Protein AF-A0A2V7Y3D7-F1 (afdb_monomer)

Radius of gyration: 17.26 Å; Cα contacts (8 Å, |Δi|>4): 142; chains: 1; bounding box: 50×37×39 Å

Secondary structure (DSSP, 8-state):
-------HHHHHHHHHHTT-SSHHHHHHHHHHHHHHHHH-TT----HHHHHHHHHHHHHHS---HHHHHHHHHHHTTTS-HHHHHHHHHHHHSS-HHHHHHHHHHHHHHS-HHHHHHHTGGGT---PPP----HHHHHHHHHHHHHTTHHHHTHHHHTT-PPP-

Structure (mmCIF, N/CA/C/O backbone):
data_AF-A0A2V7Y3D7-F1
#
_entry.id   AF-A0A2V7Y3D7-F1
#
loop_
_atom_site.group_PDB
_atom_site.id
_atom_site.type_symbol
_atom_site.label_atom_id
_atom_site.label_alt_id
_atom_site.label_comp_id
_atom_site.label_asym_id
_atom_site.label_entity_id
_atom_site.label_seq_id
_atom_site.pdbx_PDB_ins_code
_atom_site.Cartn_x
_atom_site.Cartn_y
_atom_site.Cartn_z
_atom_site.occupancy
_atom_site.B_iso_or_equiv
_atom_site.auth_seq_id
_atom_site.auth_comp_id
_atom_site.auth_asym_id
_atom_site.auth_atom_id
_atom_site.pdbx_PDB_model_num
ATOM 1 N N . MET A 1 1 ? -29.150 0.796 16.786 1.00 37.12 1 MET A N 1
ATOM 2 C CA . MET A 1 1 ? -28.338 1.401 15.706 1.00 37.12 1 MET A CA 1
ATOM 3 C C . MET A 1 1 ? -26.925 1.671 16.220 1.00 37.12 1 MET A C 1
ATOM 5 O O . MET A 1 1 ? -26.717 2.669 16.891 1.00 37.12 1 MET A O 1
ATOM 9 N N . LEU A 1 2 ? -25.959 0.788 15.943 1.00 41.03 2 LEU A N 1
ATOM 10 C CA . LEU A 1 2 ? -24.522 1.051 16.145 1.00 41.03 2 LEU A CA 1
ATOM 11 C C . LEU A 1 2 ? -23.988 1.752 14.887 1.00 41.03 2 LEU A C 1
ATOM 13 O O . LEU A 1 2 ? -23.338 1.147 14.038 1.00 41.03 2 LEU A O 1
ATOM 17 N N . ALA A 1 3 ? -24.386 3.007 14.697 1.00 43.84 3 ALA A N 1
ATOM 18 C CA . ALA A 1 3 ? -24.018 3.778 13.521 1.00 43.84 3 ALA A CA 1
ATOM 19 C C . ALA A 1 3 ? -22.564 4.270 13.639 1.00 43.84 3 ALA A C 1
ATOM 21 O O . ALA A 1 3 ? -22.251 5.131 14.450 1.00 43.84 3 ALA A O 1
ATOM 22 N N . ALA A 1 4 ? -21.692 3.717 12.795 1.00 58.00 4 ALA A N 1
ATOM 23 C CA . ALA A 1 4 ? -20.589 4.429 12.146 1.00 58.00 4 ALA A CA 1
ATOM 24 C C . ALA A 1 4 ? -19.578 5.206 13.019 1.00 58.00 4 ALA A C 1
ATOM 26 O O . ALA A 1 4 ? -19.001 6.183 12.542 1.00 58.00 4 ALA A O 1
ATOM 27 N N . ALA A 1 5 ? -19.283 4.773 14.247 1.00 62.69 5 ALA A N 1
ATOM 28 C CA . ALA A 1 5 ? -18.087 5.267 14.925 1.00 62.69 5 ALA A CA 1
ATOM 29 C C . ALA A 1 5 ? -16.839 4.735 14.184 1.00 62.69 5 ALA A C 1
ATOM 31 O O . ALA A 1 5 ? -16.736 3.512 14.007 1.00 62.69 5 ALA A O 1
ATOM 32 N N . PRO A 1 6 ? -15.898 5.600 13.743 1.00 74.88 6 PRO A N 1
ATOM 33 C CA . PRO A 1 6 ? -14.635 5.186 13.139 1.00 74.88 6 PRO A CA 1
ATOM 34 C C . PRO A 1 6 ? -13.748 4.533 14.202 1.00 74.88 6 PRO A C 1
ATOM 36 O O . PRO A 1 6 ? -12.865 5.154 14.787 1.00 74.88 6 PRO A O 1
ATOM 39 N N . SER A 1 7 ? -14.057 3.274 14.490 1.00 88.06 7 SER A N 1
ATOM 40 C CA . SER A 1 7 ? -13.541 2.500 15.612 1.00 88.06 7 SER A CA 1
ATOM 41 C C . SER A 1 7 ? -12.657 1.359 15.128 1.00 88.06 7 SER A C 1
ATOM 43 O O . SER A 1 7 ? -12.823 0.861 14.012 1.00 88.06 7 SER A O 1
ATOM 45 N N . GLN A 1 8 ? -11.764 0.904 16.007 1.00 90.62 8 GLN A N 1
ATOM 46 C CA . GLN A 1 8 ? -10.889 -0.234 15.734 1.00 90.62 8 GLN A CA 1
ATOM 47 C C . GLN A 1 8 ? -11.693 -1.486 15.359 1.00 90.62 8 GLN A C 1
ATOM 49 O O . GLN A 1 8 ? -11.415 -2.109 14.346 1.00 90.62 8 GLN A O 1
ATOM 54 N N . ARG A 1 9 ? -12.796 -1.766 16.066 1.00 91.56 9 ARG A N 1
ATOM 55 C CA . ARG A 1 9 ? -13.672 -2.912 15.770 1.00 91.56 9 ARG A CA 1
ATOM 56 C C . ARG A 1 9 ? -14.230 -2.898 14.342 1.00 91.56 9 ARG A C 1
ATOM 58 O O . ARG A 1 9 ? -14.352 -3.950 13.718 1.00 91.56 9 ARG A O 1
ATOM 65 N N . ALA A 1 10 ? -14.596 -1.722 13.827 1.00 92.50 10 ALA A N 1
ATOM 66 C CA . ALA A 1 10 ? -15.051 -1.593 12.444 1.00 92.50 10 ALA A CA 1
ATOM 67 C C . ALA A 1 10 ? -13.899 -1.833 11.455 1.00 92.50 10 ALA A C 1
ATOM 69 O O . ALA A 1 10 ? -14.103 -2.490 1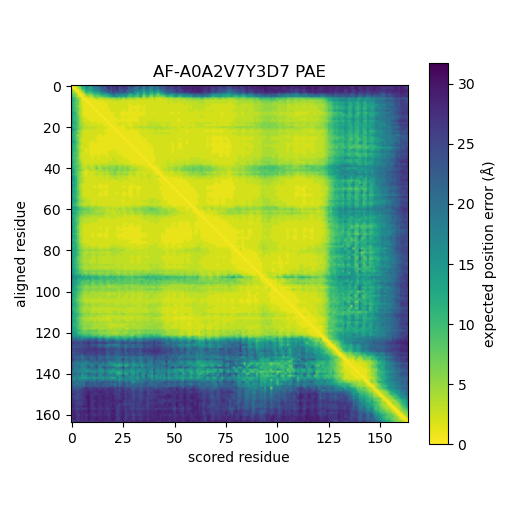0.435 1.00 92.50 10 ALA A O 1
ATOM 70 N N . ALA A 1 11 ? -12.694 -1.349 11.770 1.00 93.50 11 ALA A N 1
ATOM 71 C CA . ALA A 1 11 ? -11.499 -1.608 10.972 1.00 93.50 11 ALA A CA 1
ATOM 72 C C . ALA A 1 11 ? -11.152 -3.107 10.937 1.00 93.50 11 ALA A C 1
ATOM 74 O O . ALA A 1 11 ? -10.956 -3.656 9.855 1.00 93.50 11 ALA A O 1
ATOM 75 N N . ASP A 1 12 ? -11.174 -3.788 12.084 1.00 94.00 12 ASP A N 1
ATOM 76 C CA . ASP A 1 12 ? -10.866 -5.218 12.197 1.00 94.00 12 ASP A CA 1
ATOM 77 C C . ASP A 1 12 ? -11.840 -6.070 11.367 1.00 94.00 12 ASP A C 1
ATOM 79 O O . ASP A 1 12 ? -11.430 -6.961 10.620 1.00 94.00 12 ASP A O 1
ATOM 83 N N . GLY A 1 13 ? -13.140 -5.755 11.428 1.00 94.56 13 GLY A N 1
ATOM 84 C CA . GLY A 1 13 ? -14.157 -6.433 10.621 1.00 94.56 13 GLY A CA 1
ATOM 85 C C . GLY A 1 13 ? -13.960 -6.229 9.116 1.00 94.56 13 GLY A C 1
ATOM 86 O O . GLY A 1 13 ? -14.112 -7.167 8.334 1.00 94.56 13 GLY A O 1
ATOM 87 N N . LEU A 1 14 ? -13.570 -5.024 8.694 1.00 95.50 14 LEU A N 1
ATOM 88 C CA . LEU A 1 14 ? -13.260 -4.756 7.290 1.00 95.50 14 LEU A CA 1
ATOM 89 C C . LEU A 1 14 ? -11.963 -5.446 6.845 1.00 95.50 14 LEU A C 1
ATOM 91 O O . LEU A 1 14 ? -11.911 -5.943 5.723 1.00 95.50 14 LEU A O 1
ATOM 95 N N . MET A 1 15 ? -10.950 -5.537 7.712 1.00 95.75 15 MET A N 1
ATOM 96 C CA . MET A 1 15 ? -9.723 -6.298 7.445 1.00 95.75 15 MET A CA 1
ATOM 97 C C . MET A 1 15 ? -10.012 -7.790 7.253 1.00 95.75 15 MET A C 1
ATOM 99 O O . MET A 1 15 ? -9.396 -8.428 6.400 1.00 95.75 15 MET A O 1
ATOM 103 N N . LEU A 1 16 ? -10.981 -8.348 7.986 1.00 94.44 16 LEU A N 1
ATOM 104 C CA . LEU A 1 16 ? -11.456 -9.711 7.749 1.00 94.44 16 LEU A CA 1
ATOM 105 C C . LEU A 1 16 ? -12.172 -9.831 6.393 1.00 94.44 16 LEU A C 1
ATOM 107 O O . LEU A 1 16 ? -11.908 -10.767 5.640 1.00 94.44 16 LEU A O 1
ATOM 111 N N . ALA A 1 17 ? -13.025 -8.862 6.046 1.00 95.44 17 ALA A N 1
ATOM 112 C CA . ALA A 1 17 ? -13.757 -8.840 4.776 1.00 95.44 17 ALA A CA 1
ATOM 113 C C . ALA A 1 17 ? -12.845 -8.717 3.538 1.00 95.44 17 ALA A C 1
ATOM 115 O O . ALA A 1 17 ? -13.235 -9.135 2.449 1.00 95.44 17 ALA A O 1
ATOM 116 N N . LEU A 1 18 ? -11.611 -8.222 3.692 1.00 96.25 18 LEU A N 1
ATOM 117 C CA . LEU A 1 18 ? -10.589 -8.258 2.636 1.00 96.25 18 LEU A CA 1
A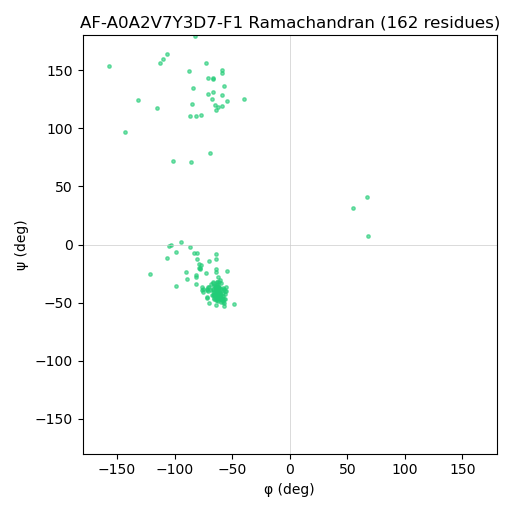TOM 118 C C . LEU A 1 18 ? -10.164 -9.680 2.236 1.00 96.25 18 LEU A C 1
ATOM 120 O O . LEU A 1 18 ? -9.437 -9.833 1.263 1.00 96.25 18 LEU A O 1
ATOM 124 N N . ARG A 1 19 ? -10.596 -10.723 2.953 1.00 93.50 19 ARG A N 1
ATOM 125 C CA . ARG A 1 19 ? -10.300 -12.126 2.626 1.00 93.50 19 ARG A CA 1
ATOM 126 C C . ARG A 1 19 ? -11.476 -12.867 1.984 1.00 93.50 19 ARG A C 1
ATOM 128 O O . ARG A 1 19 ? -11.315 -14.041 1.662 1.00 93.50 19 ARG A O 1
ATOM 135 N N . ASP A 1 20 ? -12.619 -12.200 1.796 1.00 96.00 20 ASP A N 1
ATOM 136 C CA . ASP A 1 20 ? -13.835 -12.785 1.211 1.00 96.00 20 ASP A CA 1
ATOM 137 C C . ASP A 1 20 ? -13.579 -13.320 -0.206 1.00 96.00 20 ASP A C 1
ATOM 139 O O . ASP A 1 20 ? -12.786 -12.759 -0.964 1.00 96.00 20 ASP A O 1
ATOM 143 N N . GLU A 1 21 ? -14.269 -14.387 -0.596 1.00 93.62 21 GLU A N 1
ATOM 144 C CA . GLU A 1 21 ? -14.135 -14.999 -1.923 1.00 93.62 21 GLU A CA 1
ATOM 145 C C . GLU A 1 21 ? -14.554 -14.042 -3.050 1.00 93.62 21 GLU A C 1
ATOM 147 O O . GLU A 1 21 ? -13.961 -14.035 -4.135 1.00 93.62 21 GLU A O 1
ATOM 152 N N . ARG A 1 22 ? -15.529 -13.164 -2.786 1.00 95.19 22 ARG A N 1
ATOM 153 C CA . ARG A 1 22 ? -16.076 -12.229 -3.770 1.00 95.19 22 ARG A CA 1
ATOM 154 C C . ARG A 1 22 ? -15.244 -10.959 -3.850 1.00 95.19 22 ARG A C 1
ATOM 156 O O . ARG A 1 22 ? -15.164 -10.176 -2.902 1.00 95.19 22 ARG A O 1
ATOM 163 N N . PHE A 1 23 ? -14.724 -10.682 -5.043 1.00 95.44 23 PHE A N 1
ATOM 164 C CA . PHE A 1 23 ? -13.914 -9.490 -5.301 1.00 95.44 23 PHE A CA 1
ATOM 165 C C . PHE A 1 23 ? -14.640 -8.176 -4.967 1.00 95.44 23 PHE A C 1
ATOM 167 O O . PHE A 1 23 ? -14.034 -7.267 -4.408 1.00 95.44 23 PHE A O 1
ATOM 174 N N . ASP A 1 24 ? -15.944 -8.067 -5.241 1.00 95.81 24 ASP A N 1
ATOM 175 C CA . ASP A 1 24 ? -16.700 -6.839 -4.954 1.00 95.81 24 ASP A CA 1
ATOM 176 C C . ASP A 1 24 ? -16.753 -6.507 -3.460 1.00 95.81 24 ASP A C 1
ATOM 178 O O . ASP A 1 24 ? -16.738 -5.328 -3.090 1.00 95.81 24 ASP A O 1
ATOM 182 N N . LEU A 1 25 ? -16.792 -7.526 -2.595 1.00 96.31 25 LEU A N 1
ATOM 183 C CA . LEU A 1 25 ? -16.756 -7.313 -1.153 1.00 96.31 25 LEU A CA 1
ATOM 184 C C . LEU A 1 25 ? -15.380 -6.865 -0.690 1.00 96.31 25 LEU A C 1
ATOM 186 O O . LEU A 1 25 ? -15.296 -5.875 0.035 1.00 96.31 25 LEU A O 1
ATOM 190 N N . ARG A 1 26 ? -14.314 -7.509 -1.175 1.00 97.31 26 ARG A N 1
ATOM 191 C CA . ARG A 1 26 ? -12.938 -7.085 -0.884 1.00 97.31 26 ARG A CA 1
ATOM 192 C C . ARG A 1 26 ? -12.690 -5.650 -1.339 1.00 97.31 26 ARG A C 1
ATOM 194 O O . ARG A 1 26 ? -12.199 -4.820 -0.575 1.00 97.31 26 ARG A O 1
ATOM 201 N N . TYR A 1 27 ? -13.129 -5.314 -2.552 1.00 96.12 27 TYR A N 1
ATOM 202 C CA . TYR A 1 27 ? -13.022 -3.969 -3.107 1.00 96.12 27 TYR A CA 1
ATOM 203 C C . TYR A 1 27 ? -13.750 -2.929 -2.246 1.00 96.12 27 TYR A C 1
ATOM 205 O O . TYR A 1 27 ? -13.171 -1.902 -1.879 1.00 96.12 27 TYR A O 1
ATOM 213 N N . ARG A 1 28 ? -15.011 -3.193 -1.877 1.00 97.06 28 ARG A N 1
ATOM 214 C CA . ARG A 1 28 ? -15.795 -2.297 -1.011 1.00 97.06 28 ARG A CA 1
ATOM 215 C C . ARG A 1 28 ? -15.193 -2.183 0.390 1.00 97.06 28 ARG A C 1
ATOM 217 O O . ARG A 1 28 ? -15.187 -1.083 0.940 1.00 97.06 28 ARG A O 1
ATOM 224 N N . ALA A 1 29 ? -14.663 -3.273 0.941 1.00 97.44 29 ALA A N 1
ATOM 225 C CA . ALA A 1 29 ? -14.017 -3.286 2.247 1.00 97.44 29 ALA A CA 1
ATOM 226 C C . ALA A 1 29 ? -12.752 -2.415 2.267 1.00 97.44 29 ALA A C 1
ATOM 228 O O . ALA A 1 29 ? -12.608 -1.581 3.161 1.00 97.44 29 ALA A O 1
ATOM 229 N N . ALA A 1 30 ? -11.897 -2.512 1.243 1.00 96.94 30 ALA A N 1
ATOM 230 C CA . ALA A 1 30 ? -10.717 -1.653 1.110 1.00 96.94 30 ALA A CA 1
ATOM 231 C C . ALA A 1 30 ? -11.100 -0.168 1.025 1.00 96.94 30 ALA A C 1
ATOM 233 O O . ALA A 1 30 ? -10.546 0.667 1.738 1.00 96.94 30 ALA A O 1
ATOM 234 N N . GLN A 1 31 ? -12.105 0.167 0.209 1.00 96.81 31 GLN A N 1
ATOM 235 C CA . GLN A 1 31 ? -12.614 1.538 0.094 1.00 96.81 31 GLN A CA 1
ATOM 236 C C . GLN A 1 31 ? -13.175 2.063 1.424 1.00 96.81 31 GLN A C 1
ATOM 238 O O . GLN A 1 31 ? -12.952 3.220 1.786 1.00 96.81 31 GLN A O 1
ATOM 243 N N . ALA A 1 32 ? -13.896 1.222 2.169 1.00 95.94 32 ALA A N 1
ATOM 244 C CA . ALA A 1 32 ? -14.407 1.574 3.487 1.00 95.94 32 ALA A CA 1
ATOM 245 C C . ALA A 1 32 ? -13.271 1.798 4.498 1.00 95.94 32 ALA A C 1
ATOM 247 O O . ALA A 1 32 ? -13.316 2.793 5.217 1.00 95.94 32 ALA A O 1
ATOM 248 N N . LEU A 1 33 ? -12.235 0.951 4.505 1.00 95.69 33 LEU A N 1
ATOM 249 C CA . LEU A 1 33 ? -11.052 1.104 5.363 1.00 95.69 33 LEU A CA 1
ATOM 250 C C . LEU A 1 33 ? -10.299 2.402 5.091 1.00 95.69 33 LEU A C 1
ATOM 252 O O . LEU A 1 33 ? -9.966 3.117 6.033 1.00 95.69 33 LEU A O 1
ATOM 256 N N . VAL A 1 34 ? -10.087 2.749 3.817 1.00 94.19 34 VAL A N 1
ATOM 257 C CA . VAL A 1 34 ? -9.434 4.012 3.443 1.00 94.19 34 VAL A CA 1
ATOM 258 C C . VAL A 1 34 ? -10.225 5.200 3.993 1.00 94.19 34 VAL A C 1
ATOM 260 O O . VAL A 1 34 ? -9.652 6.076 4.638 1.00 94.19 34 VAL A O 1
ATOM 263 N N . ARG A 1 35 ? -11.553 5.213 3.813 1.00 94.12 35 ARG A N 1
ATOM 264 C CA . ARG A 1 35 ? -12.420 6.278 4.352 1.00 94.12 35 ARG A CA 1
ATOM 265 C C . ARG A 1 35 ? -12.415 6.312 5.880 1.00 94.12 35 ARG A C 1
ATOM 267 O O . ARG A 1 35 ? -12.472 7.392 6.463 1.00 94.12 35 ARG A O 1
ATOM 274 N N . LEU A 1 36 ? -12.355 5.150 6.531 1.00 92.75 36 LEU A N 1
ATOM 275 C CA . LEU A 1 36 ? -12.296 5.042 7.987 1.00 92.75 36 LEU A CA 1
ATOM 276 C C . LEU A 1 36 ? -10.987 5.633 8.526 1.00 92.75 36 LEU A C 1
ATOM 278 O O . LEU A 1 36 ? -11.029 6.455 9.436 1.00 92.75 36 LEU A O 1
ATOM 282 N N . ARG A 1 37 ? -9.847 5.290 7.910 1.00 90.06 37 ARG A N 1
ATOM 283 C CA . ARG A 1 37 ? -8.511 5.795 8.271 1.00 90.06 37 ARG A CA 1
ATOM 284 C C . ARG A 1 37 ? -8.349 7.291 8.005 1.00 90.06 37 ARG A C 1
ATOM 286 O O . ARG A 1 37 ? -7.696 7.974 8.782 1.00 90.06 37 ARG A O 1
ATOM 293 N N . GLN A 1 38 ? -8.998 7.826 6.971 1.00 90.12 38 GLN A N 1
ATOM 294 C CA . GLN A 1 38 ? -9.058 9.277 6.744 1.00 90.12 38 GLN A CA 1
ATOM 295 C C . GLN A 1 38 ? -9.827 10.022 7.841 1.00 90.12 38 GLN A C 1
ATOM 297 O O . GLN A 1 38 ? -9.480 11.150 8.173 1.00 90.12 38 GLN A O 1
ATOM 302 N N . ARG A 1 39 ? -10.883 9.409 8.386 1.00 91.44 39 ARG A N 1
ATOM 303 C CA . ARG A 1 39 ? -11.680 9.991 9.479 1.00 91.44 39 ARG A CA 1
ATOM 304 C C . ARG A 1 39 ? -11.039 9.787 10.848 1.00 91.44 39 ARG A C 1
ATOM 306 O O . ARG A 1 39 ? -11.312 10.561 11.757 1.00 91.44 39 ARG A O 1
ATOM 313 N N . ASN A 1 40 ? -10.223 8.747 11.001 1.00 88.75 40 ASN A N 1
ATOM 314 C CA . ASN A 1 40 ? -9.510 8.444 12.229 1.00 88.75 40 ASN A CA 1
ATOM 315 C C . ASN A 1 40 ? -8.108 7.899 11.919 1.00 88.75 40 ASN A C 1
ATOM 317 O O . ASN A 1 40 ? -7.921 6.703 11.691 1.00 88.75 40 ASN A O 1
ATOM 321 N N . ALA A 1 41 ? -7.114 8.787 11.964 1.00 86.19 41 ALA A N 1
ATOM 322 C CA . ALA A 1 41 ? -5.718 8.438 11.722 1.00 86.19 41 ALA A CA 1
ATOM 323 C C . ALA A 1 41 ? -5.094 7.578 12.839 1.00 86.19 41 ALA A C 1
ATOM 325 O O . ALA A 1 41 ? -4.034 6.999 12.622 1.00 86.19 41 ALA A O 1
ATOM 326 N N . SER A 1 42 ? -5.740 7.468 14.010 1.00 88.81 42 SER A N 1
ATOM 327 C CA . SER A 1 42 ? -5.240 6.662 15.138 1.00 88.81 42 SER A CA 1
ATOM 328 C C . SER A 1 42 ? -5.524 5.159 15.005 1.00 88.81 42 SER A C 1
ATOM 330 O O . SER A 1 42 ? -5.033 4.371 15.817 1.00 88.81 42 SER A O 1
ATOM 332 N N . LEU A 1 43 ? -6.298 4.754 13.988 1.00 90.50 43 LEU A N 1
ATOM 333 C CA . LEU A 1 43 ? -6.601 3.349 13.721 1.00 90.50 43 LEU A CA 1
ATOM 334 C C . LEU A 1 43 ? -5.322 2.548 13.484 1.00 90.50 43 LEU A C 1
ATOM 336 O O . LEU A 1 43 ? -4.496 2.888 12.634 1.00 90.50 43 LEU A O 1
ATOM 340 N N . GLN A 1 44 ? 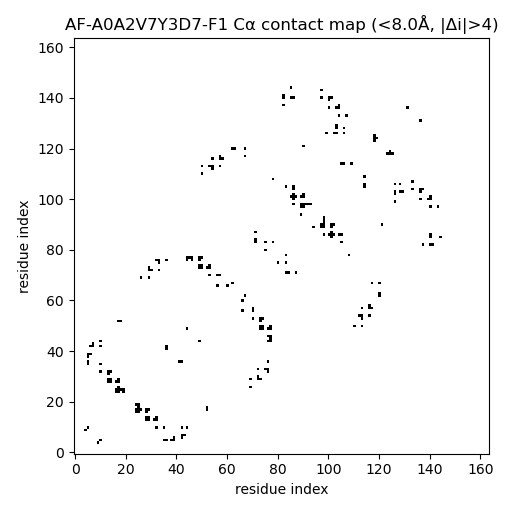-5.207 1.442 14.208 1.00 89.69 44 GLN A N 1
ATOM 341 C CA . GLN A 1 44 ? -4.080 0.534 14.098 1.00 89.69 44 GLN A CA 1
ATOM 342 C C . GLN A 1 44 ? -4.374 -0.457 12.975 1.00 89.69 44 GLN A C 1
ATOM 344 O O . GLN A 1 44 ? -5.267 -1.296 13.088 1.00 89.69 44 GLN A O 1
ATOM 349 N N . LEU A 1 45 ? -3.638 -0.343 11.871 1.00 91.25 45 LEU A N 1
ATOM 350 C CA . LEU A 1 45 ? -3.613 -1.356 10.821 1.00 91.25 45 LEU A CA 1
ATOM 351 C C . LEU A 1 45 ? -2.203 -1.920 10.773 1.00 91.25 45 LEU A C 1
ATOM 353 O O . LEU A 1 45 ? -1.265 -1.177 10.487 1.00 91.25 45 LEU A O 1
ATOM 357 N N . ASP A 1 46 ? -2.075 -3.213 11.051 1.00 94.25 46 ASP A N 1
ATOM 358 C CA . ASP A 1 46 ? -0.805 -3.921 10.945 1.00 94.25 46 ASP A CA 1
ATOM 359 C C . ASP A 1 46 ? -0.337 -3.939 9.474 1.00 94.25 46 ASP A C 1
ATOM 361 O O . ASP A 1 46 ? -1.009 -4.544 8.625 1.00 94.25 46 ASP A O 1
ATOM 365 N N . PRO A 1 47 ? 0.805 -3.300 9.145 1.00 94.19 47 PRO A N 1
ATOM 366 C CA . PRO A 1 47 ? 1.349 -3.309 7.793 1.00 94.19 47 PRO A CA 1
ATOM 367 C C . PRO A 1 47 ? 1.568 -4.722 7.249 1.00 94.19 47 PRO A C 1
ATOM 369 O O . PRO A 1 47 ? 1.312 -4.960 6.069 1.00 94.19 47 PRO A O 1
ATOM 372 N N . ALA A 1 48 ? 1.978 -5.678 8.089 1.00 95.12 48 ALA A N 1
ATOM 373 C CA . ALA A 1 48 ? 2.215 -7.052 7.655 1.00 95.12 48 ALA A CA 1
ATOM 374 C C . ALA A 1 48 ? 0.914 -7.721 7.185 1.00 95.12 48 ALA A C 1
ATOM 376 O O . ALA A 1 48 ? 0.883 -8.344 6.119 1.00 95.12 48 ALA A O 1
ATOM 377 N N . ALA A 1 49 ? -0.185 -7.529 7.920 1.00 95.62 49 ALA A N 1
ATOM 378 C CA . ALA A 1 49 ? -1.505 -8.008 7.521 1.00 95.62 49 ALA A CA 1
ATOM 379 C C . ALA A 1 49 ? -1.997 -7.358 6.214 1.00 95.62 49 ALA A C 1
ATOM 381 O O . ALA A 1 49 ? -2.548 -8.051 5.355 1.00 95.62 49 ALA A O 1
ATOM 382 N N . VAL A 1 50 ? -1.771 -6.052 6.031 1.00 96.88 50 VAL A N 1
ATOM 383 C CA . VAL A 1 50 ? -2.121 -5.331 4.793 1.00 96.88 50 VAL A CA 1
ATOM 384 C C . VAL A 1 50 ? -1.322 -5.863 3.599 1.00 96.88 50 VAL A C 1
ATOM 386 O O . VAL A 1 50 ? -1.897 -6.159 2.549 1.00 96.88 50 VAL A O 1
ATOM 389 N N . PHE A 1 51 ? -0.009 -6.048 3.754 1.00 97.25 51 PHE A N 1
ATOM 390 C CA . PHE A 1 51 ? 0.838 -6.614 2.703 1.00 97.25 51 PHE A CA 1
ATOM 391 C C . PHE A 1 51 ? 0.461 -8.058 2.368 1.00 97.25 51 PHE A C 1
ATOM 393 O O . PHE A 1 51 ? 0.473 -8.437 1.196 1.00 97.25 51 PHE A O 1
ATOM 400 N N . ALA A 1 52 ? 0.061 -8.855 3.361 1.00 96.38 52 ALA A N 1
ATOM 401 C CA . ALA A 1 52 ? -0.427 -10.209 3.126 1.00 96.38 52 ALA A CA 1
ATOM 402 C C . ALA A 1 52 ? -1.694 -10.224 2.257 1.00 96.38 52 ALA A C 1
ATOM 404 O O . ALA A 1 52 ? -1.783 -11.051 1.351 1.00 96.38 52 ALA A O 1
ATOM 405 N N . VAL A 1 53 ? -2.637 -9.299 2.478 1.00 96.81 53 VAL A N 1
ATOM 406 C CA . VAL A 1 53 ? -3.825 -9.148 1.616 1.00 96.81 53 VAL A CA 1
ATOM 407 C C . VAL A 1 53 ? -3.414 -8.778 0.190 1.00 96.81 53 VAL A C 1
ATOM 409 O O . VAL A 1 53 ? -3.850 -9.428 -0.756 1.00 96.81 53 VAL A O 1
ATOM 412 N N . ALA A 1 54 ? -2.543 -7.777 0.023 1.00 97.12 54 ALA A N 1
ATOM 413 C CA . ALA A 1 54 ? -2.085 -7.349 -1.300 1.00 97.12 54 ALA A CA 1
ATOM 414 C C . ALA A 1 54 ? -1.416 -8.495 -2.080 1.00 97.12 54 ALA A C 1
ATOM 416 O O . ALA A 1 54 ? -1.722 -8.707 -3.251 1.00 97.12 54 ALA A O 1
ATOM 417 N N . ARG A 1 55 ? -0.552 -9.276 -1.418 1.00 96.69 55 ARG A N 1
ATOM 418 C CA . ARG A 1 55 ? 0.082 -10.464 -2.005 1.00 96.69 55 ARG A CA 1
ATOM 419 C C . ARG A 1 55 ? -0.951 -11.516 -2.419 1.00 96.69 55 ARG A C 1
ATOM 421 O O . ARG A 1 55 ? -0.880 -12.030 -3.528 1.00 96.69 55 ARG A O 1
ATOM 428 N N . GLN A 1 56 ? -1.925 -11.812 -1.558 1.00 95.62 56 GLN A N 1
ATOM 429 C CA . GLN A 1 56 ? -2.975 -12.789 -1.865 1.00 95.62 56 GLN A CA 1
ATOM 430 C C . GLN A 1 56 ? -3.819 -12.375 -3.077 1.00 95.62 56 GLN A C 1
ATOM 432 O O . GLN A 1 56 ? -4.185 -13.233 -3.877 1.00 95.62 56 GLN A O 1
ATOM 437 N N . GLU A 1 57 ? -4.106 -11.082 -3.251 1.00 96.00 57 GLU A N 1
ATOM 438 C CA . GLU A 1 57 ? -4.804 -10.601 -4.449 1.00 96.00 57 GLU A CA 1
ATOM 439 C C . GLU A 1 57 ? -3.990 -10.830 -5.728 1.00 96.00 57 GLU A C 1
ATOM 441 O O . GLU A 1 57 ? -4.559 -11.234 -6.742 1.00 96.00 57 GLU A O 1
ATOM 446 N N . LEU A 1 58 ? -2.670 -10.624 -5.676 1.00 94.56 58 LEU A N 1
ATOM 447 C CA . LEU A 1 58 ? -1.774 -10.881 -6.808 1.00 94.56 58 LEU A CA 1
ATOM 448 C C . LEU A 1 58 ? -1.703 -12.371 -7.171 1.00 94.56 58 LEU A C 1
ATOM 450 O O . LEU A 1 58 ? -1.640 -12.717 -8.345 1.00 94.56 58 LEU A O 1
ATOM 454 N N . GLU A 1 59 ? -1.756 -13.259 -6.179 1.00 93.88 59 GLU A N 1
ATOM 455 C CA . GLU A 1 59 ? -1.695 -14.713 -6.390 1.00 93.88 59 GLU A CA 1
ATOM 456 C C . GLU A 1 59 ? -3.003 -15.294 -6.934 1.00 93.88 59 GLU A C 1
ATOM 458 O O . GLU A 1 59 ? -2.998 -16.209 -7.758 1.00 93.88 59 GLU 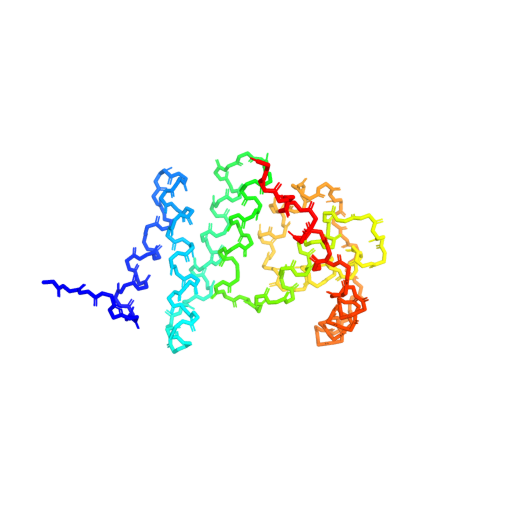A O 1
ATOM 463 N N . ARG A 1 60 ? -4.143 -14.783 -6.459 1.00 92.81 60 ARG A N 1
ATOM 464 C CA . ARG A 1 60 ? -5.468 -15.335 -6.781 1.00 92.81 60 ARG A CA 1
ATOM 465 C C . ARG A 1 60 ? -5.998 -14.869 -8.128 1.00 92.81 60 ARG A C 1
ATOM 467 O O . ARG A 1 60 ? -6.845 -15.540 -8.717 1.00 92.81 60 ARG A O 1
ATOM 474 N N . ALA A 1 61 ? -5.582 -13.692 -8.575 1.00 91.81 61 ALA A N 1
ATOM 475 C CA . ALA A 1 61 ? -6.265 -12.986 -9.639 1.00 91.81 61 ALA A CA 1
ATOM 476 C C . ALA A 1 61 ? -5.457 -12.951 -10.944 1.00 91.81 61 ALA A C 1
ATOM 478 O O . ALA A 1 61 ? -4.246 -13.158 -10.976 1.00 91.81 61 ALA A O 1
ATOM 479 N N . ARG A 1 62 ? -6.148 -12.710 -12.060 1.00 90.44 62 ARG A N 1
ATOM 480 C CA . ARG A 1 62 ? -5.505 -12.491 -13.363 1.00 90.44 62 ARG A CA 1
ATOM 481 C C . ARG A 1 62 ? -5.159 -11.007 -13.534 1.00 90.44 62 ARG A C 1
ATOM 483 O O . ARG A 1 62 ? -5.913 -10.171 -13.034 1.00 90.44 62 ARG A O 1
ATOM 490 N N . PRO A 1 63 ? -4.087 -10.656 -14.266 1.00 89.50 63 PRO A N 1
ATOM 491 C CA . PRO A 1 63 ? -3.719 -9.260 -14.485 1.00 89.50 63 PRO A CA 1
ATOM 492 C C . PRO A 1 63 ? -4.887 -8.452 -15.066 1.00 89.50 63 PRO A C 1
ATOM 494 O O . PRO A 1 63 ? -5.438 -8.792 -16.112 1.00 89.50 63 PRO A O 1
ATOM 497 N N . SER A 1 64 ? -5.283 -7.375 -14.387 1.00 91.12 64 SER A N 1
ATOM 498 C CA . SER A 1 64 ? -6.256 -6.407 -14.903 1.00 91.12 64 SER A CA 1
ATOM 499 C C . SER A 1 64 ? -6.091 -5.053 -14.219 1.00 91.12 64 SER A C 1
ATOM 501 O O . SER A 1 64 ? -5.676 -4.981 -13.060 1.00 91.12 64 SER A O 1
ATOM 503 N N . SER A 1 65 ? -6.489 -3.973 -14.901 1.00 89.38 65 SER A N 1
ATOM 504 C CA . SER A 1 65 ? -6.426 -2.618 -14.331 1.00 89.38 65 SER A CA 1
ATOM 505 C C . SER A 1 65 ? -7.177 -2.515 -13.000 1.00 89.38 65 SER A C 1
ATOM 507 O O . SER A 1 65 ? -6.677 -1.906 -12.059 1.00 89.38 65 SER A O 1
ATOM 509 N N . ARG A 1 66 ? -8.340 -3.174 -12.898 1.00 92.50 66 ARG A N 1
ATOM 510 C CA . ARG A 1 66 ? -9.198 -3.162 -11.705 1.00 92.50 66 ARG A CA 1
ATOM 511 C C . ARG A 1 66 ? -8.520 -3.793 -10.489 1.00 92.50 66 ARG A C 1
ATOM 513 O O . ARG A 1 66 ? -8.678 -3.295 -9.377 1.00 92.50 66 ARG A O 1
ATOM 520 N N . ILE A 1 67 ? -7.780 -4.883 -10.686 1.00 93.94 67 ILE A N 1
ATOM 521 C CA . ILE A 1 67 ? -7.077 -5.551 -9.585 1.00 93.94 67 ILE A CA 1
ATOM 522 C C . ILE A 1 67 ? -5.836 -4.750 -9.199 1.00 93.94 67 ILE A C 1
ATOM 524 O O . ILE A 1 67 ? -5.595 -4.573 -8.011 1.00 93.94 67 ILE A O 1
ATOM 528 N N . VAL A 1 68 ? -5.107 -4.181 -10.164 1.00 93.75 68 VAL A N 1
ATOM 529 C CA . VAL A 1 68 ? -3.994 -3.262 -9.866 1.00 93.75 68 VAL A CA 1
ATOM 530 C C . VAL A 1 68 ? -4.483 -2.077 -9.023 1.00 93.75 68 VAL A C 1
ATOM 532 O O . VAL A 1 68 ? -3.891 -1.782 -7.988 1.00 93.75 68 VAL A O 1
ATOM 535 N N . ASP A 1 69 ? -5.603 -1.447 -9.395 1.00 94.38 69 ASP A N 1
ATOM 536 C CA . ASP A 1 69 ? -6.213 -0.364 -8.605 1.00 94.38 69 ASP A CA 1
ATOM 537 C C . ASP A 1 69 ? -6.567 -0.814 -7.184 1.00 94.38 69 ASP A C 1
ATOM 539 O O . ASP A 1 69 ? -6.341 -0.090 -6.209 1.00 94.38 69 ASP A O 1
ATOM 543 N N . HIS A 1 70 ? -7.111 -2.024 -7.050 1.00 96.62 70 HIS A N 1
ATOM 544 C CA . HIS A 1 70 ? -7.454 -2.594 -5.755 1.00 96.62 70 HIS A CA 1
ATOM 545 C C . HIS A 1 70 ? -6.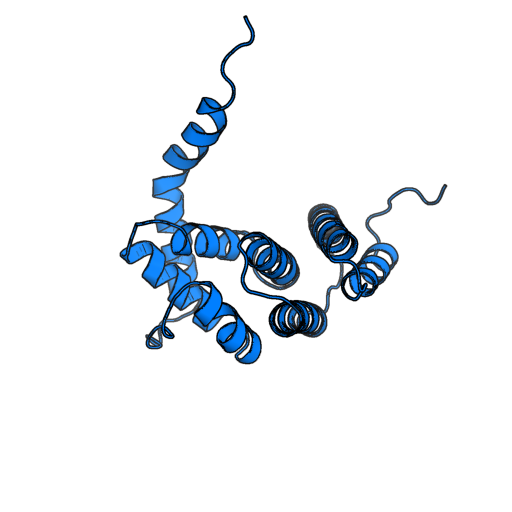215 -2.859 -4.890 1.00 96.62 70 HIS A C 1
ATOM 547 O O . HIS A 1 70 ? -6.193 -2.443 -3.733 1.00 96.62 70 HIS A O 1
ATOM 553 N N . VAL A 1 71 ? -5.170 -3.472 -5.450 1.00 96.62 71 VAL A N 1
ATOM 554 C CA . VAL A 1 71 ? -3.900 -3.735 -4.758 1.00 96.62 71 VAL A CA 1
ATOM 555 C C . VAL A 1 71 ? -3.281 -2.428 -4.268 1.00 96.62 71 VAL A C 1
ATOM 557 O O . VAL A 1 71 ? -2.938 -2.321 -3.094 1.00 96.62 71 VAL A O 1
ATOM 560 N N . PHE A 1 72 ? -3.225 -1.392 -5.108 1.00 96.38 72 PHE A N 1
ATOM 561 C CA . PHE A 1 72 ? -2.726 -0.073 -4.703 1.00 96.38 72 PHE A CA 1
ATOM 562 C C . PHE A 1 72 ? -3.605 0.589 -3.630 1.00 96.38 72 PHE A C 1
ATOM 564 O O . PHE A 1 72 ? -3.084 1.215 -2.706 1.00 96.38 72 PHE A O 1
ATOM 571 N N . THR A 1 73 ? -4.928 0.401 -3.689 1.00 96.69 73 THR A N 1
ATOM 572 C CA . THR A 1 73 ? -5.844 0.855 -2.628 1.00 96.69 73 THR A CA 1
ATOM 573 C C . THR A 1 73 ? -5.509 0.182 -1.295 1.00 96.69 73 THR A C 1
ATOM 575 O O . THR A 1 73 ? -5.404 0.869 -0.280 1.00 96.69 73 THR A O 1
ATOM 578 N N . VAL A 1 74 ? -5.301 -1.138 -1.287 1.00 97.44 74 VAL A N 1
ATOM 579 C CA . VAL A 1 74 ? -4.921 -1.895 -0.082 1.00 97.44 74 VAL A CA 1
ATOM 580 C C . VAL A 1 74 ? -3.563 -1.427 0.439 1.00 97.44 74 VAL A C 1
ATOM 582 O O . VAL A 1 74 ? -3.445 -1.107 1.616 1.00 97.44 74 VAL A O 1
ATOM 585 N N . LEU A 1 75 ? -2.558 -1.295 -0.426 1.00 97.12 75 LEU A N 1
ATOM 586 C CA . LEU A 1 75 ? -1.218 -0.835 -0.048 1.00 97.12 75 LEU A CA 1
ATOM 587 C C . LEU A 1 75 ? -1.221 0.571 0.573 1.00 97.12 75 LEU A C 1
ATOM 589 O O . LEU A 1 75 ? -0.456 0.820 1.502 1.00 97.12 75 LEU A O 1
ATOM 593 N N . SER A 1 76 ? -2.122 1.463 0.146 1.00 95.75 76 SER A N 1
ATOM 594 C CA . SER A 1 76 ? -2.276 2.802 0.744 1.00 95.75 76 SER A CA 1
ATOM 595 C C . SER A 1 76 ? -2.737 2.794 2.210 1.00 95.75 76 SER A C 1
ATOM 597 O O . SER A 1 76 ? -2.687 3.822 2.882 1.00 95.75 76 SER A O 1
ATOM 599 N N . LEU A 1 77 ? -3.193 1.644 2.722 1.00 95.25 77 LEU A N 1
ATOM 600 C CA . LEU A 1 77 ? -3.531 1.472 4.135 1.00 95.25 77 LEU A CA 1
ATOM 601 C C . LEU A 1 77 ? -2.292 1.301 5.019 1.00 95.25 77 LEU A C 1
ATOM 603 O O . LEU A 1 77 ? -2.417 1.473 6.228 1.00 95.25 77 LEU A O 1
ATOM 607 N N . ALA A 1 78 ? -1.133 0.961 4.448 1.00 95.12 78 ALA A N 1
ATOM 608 C CA . ALA A 1 78 ? 0.132 0.761 5.163 1.00 95.12 78 ALA A CA 1
ATOM 609 C C . ALA A 1 78 ? 1.260 1.687 4.677 1.00 95.12 78 ALA A C 1
ATOM 611 O O . ALA A 1 78 ? 2.184 1.976 5.433 1.00 95.12 78 ALA A O 1
ATOM 612 N N . LEU A 1 79 ? 1.186 2.155 3.431 1.00 93.62 79 LEU A N 1
ATOM 613 C CA . LEU A 1 79 ? 2.146 3.062 2.808 1.00 93.62 79 LEU A CA 1
ATOM 614 C C . LEU A 1 79 ? 1.567 4.472 2.668 1.00 93.62 79 LEU A C 1
ATOM 616 O O . LEU A 1 79 ? 0.356 4.682 2.743 1.00 93.62 79 LEU A O 1
ATOM 620 N N . GLU A 1 80 ? 2.437 5.449 2.423 1.00 90.69 80 GLU A N 1
ATOM 621 C CA . GLU A 1 80 ? 2.010 6.825 2.179 1.00 90.69 80 GLU A CA 1
ATOM 622 C C . GLU A 1 80 ? 1.197 6.925 0.888 1.00 90.69 80 GLU A C 1
ATOM 624 O O . GLU A 1 80 ? 1.664 6.610 -0.207 1.00 90.69 80 GLU A O 1
ATOM 629 N N . ARG A 1 81 ? -0.048 7.378 1.032 1.00 87.69 81 ARG A N 1
ATOM 630 C CA . ARG A 1 81 ? -1.044 7.339 -0.036 1.00 87.69 81 ARG A CA 1
ATOM 631 C C . ARG A 1 81 ? -0.681 8.197 -1.246 1.00 87.69 81 ARG A C 1
ATOM 633 O O . ARG A 1 81 ? -0.814 7.735 -2.374 1.00 87.69 81 ARG A O 1
ATOM 640 N N . GLU A 1 82 ? -0.268 9.440 -1.021 1.00 88.19 82 GLU A N 1
ATOM 641 C CA . GLU A 1 82 ? -0.031 10.396 -2.106 1.00 88.19 82 GLU A CA 1
ATOM 642 C C . GLU A 1 82 ? 1.114 9.953 -3.042 1.00 88.19 82 GLU A C 1
ATOM 644 O O . GLU A 1 82 ? 0.860 9.827 -4.244 1.00 88.19 82 GLU A O 1
ATOM 649 N N . PRO A 1 83 ? 2.321 9.607 -2.547 1.00 90.44 83 PRO A N 1
ATOM 650 C CA . PRO A 1 83 ? 3.386 9.070 -3.398 1.00 90.44 83 PRO A CA 1
ATOM 651 C C . PRO A 1 83 ? 2.983 7.796 -4.153 1.00 90.44 83 PRO A C 1
ATOM 653 O O . PRO A 1 83 ? 3.337 7.616 -5.321 1.00 90.44 83 PRO A O 1
ATOM 656 N N . LEU A 1 84 ? 2.200 6.920 -3.518 1.00 92.50 84 LEU A N 1
ATOM 657 C CA . LEU A 1 84 ? 1.738 5.674 -4.124 1.00 92.50 84 LEU A CA 1
ATOM 658 C C . LEU A 1 84 ? 0.758 5.925 -5.288 1.00 92.50 84 LEU A C 1
ATOM 660 O O . LEU A 1 84 ? 0.886 5.316 -6.353 1.00 92.50 84 LEU A O 1
ATOM 664 N N . GLU A 1 85 ? -0.188 6.856 -5.123 1.00 89.31 85 GLU A N 1
ATOM 665 C CA . GLU A 1 85 ? -1.124 7.263 -6.182 1.00 89.31 85 GLU A CA 1
ATOM 666 C C . GLU A 1 85 ? -0.410 7.957 -7.352 1.00 89.31 85 GLU A C 1
ATOM 668 O O . GLU A 1 85 ? -0.739 7.707 -8.518 1.00 89.31 85 GLU A O 1
ATOM 673 N N . ILE A 1 86 ? 0.572 8.820 -7.059 1.00 88.69 86 ILE A N 1
ATOM 674 C CA . ILE A 1 86 ? 1.398 9.463 -8.089 1.00 88.69 86 ILE A CA 1
ATOM 675 C C . ILE A 1 86 ? 2.165 8.397 -8.873 1.00 88.69 86 ILE A C 1
ATOM 677 O O . ILE A 1 86 ? 2.155 8.434 -10.104 1.00 88.69 86 ILE A O 1
ATOM 681 N N . SER A 1 87 ? 2.751 7.419 -8.181 1.00 92.00 87 SER A N 1
ATOM 682 C CA . SER A 1 87 ? 3.512 6.341 -8.812 1.00 92.00 87 SER A CA 1
ATOM 683 C C . SER A 1 87 ? 2.651 5.511 -9.764 1.00 92.00 87 SER A C 1
ATOM 685 O O . SER A 1 87 ? 3.032 5.294 -10.912 1.00 92.00 87 SER A O 1
ATOM 687 N N . LEU A 1 88 ? 1.440 5.120 -9.348 1.00 89.88 88 LEU A N 1
ATOM 688 C CA . LEU A 1 88 ? 0.519 4.382 -10.219 1.00 89.88 88 LEU A CA 1
ATOM 689 C C .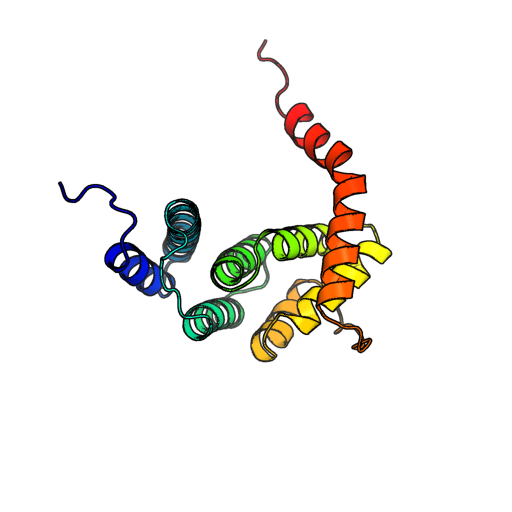 LEU A 1 88 ? 0.143 5.180 -11.475 1.00 89.88 88 LEU A C 1
ATOM 691 O O . LEU A 1 88 ? 0.082 4.633 -12.579 1.00 89.88 88 LEU A O 1
ATOM 695 N N . ARG A 1 89 ? -0.110 6.485 -11.318 1.00 88.44 89 ARG A N 1
ATOM 696 C CA . ARG A 1 89 ? -0.442 7.371 -12.441 1.00 88.44 89 ARG A CA 1
ATOM 697 C C . ARG A 1 89 ? 0.733 7.525 -13.403 1.00 88.44 89 ARG A C 1
ATOM 699 O O . ARG A 1 89 ? 0.518 7.490 -14.610 1.00 88.44 89 ARG A O 1
ATOM 706 N N . ALA A 1 90 ? 1.942 7.684 -12.875 1.00 90.19 90 ALA A N 1
ATOM 707 C CA . ALA A 1 90 ? 3.168 7.803 -13.652 1.00 90.19 90 ALA A CA 1
ATOM 708 C C . ALA A 1 90 ? 3.460 6.534 -14.462 1.00 90.19 90 ALA A C 1
ATOM 710 O O . ALA A 1 90 ? 3.738 6.625 -15.653 1.00 90.19 90 ALA A O 1
ATOM 711 N N . VAL A 1 91 ? 3.303 5.353 -13.854 1.00 88.19 91 VAL A N 1
ATOM 712 C CA . VAL A 1 91 ? 3.500 4.063 -14.537 1.00 88.19 91 VAL A CA 1
ATOM 713 C C . VAL A 1 91 ? 2.524 3.867 -15.701 1.00 88.19 91 VAL A C 1
ATOM 715 O O . VAL A 1 91 ? 2.904 3.331 -16.740 1.00 88.19 91 VAL A O 1
ATOM 718 N N . ARG A 1 92 ? 1.278 4.333 -15.555 1.00 85.12 92 ARG A N 1
ATOM 719 C CA . ARG A 1 92 ? 0.256 4.303 -16.618 1.00 85.12 92 ARG A CA 1
ATOM 720 C C . ARG A 1 92 ? 0.393 5.430 -17.646 1.00 85.12 92 ARG A C 1
ATOM 722 O O . ARG A 1 92 ? -0.298 5.407 -18.662 1.00 85.12 92 ARG A O 1
ATOM 729 N N . GLY A 1 93 ? 1.210 6.438 -17.357 1.00 85.31 93 GLY A N 1
ATOM 730 C CA . GLY A 1 93 ? 1.448 7.586 -18.223 1.00 85.31 93 GLY A CA 1
ATOM 731 C C . GLY A 1 93 ? 2.487 7.307 -19.310 1.00 85.31 93 GLY A C 1
ATOM 732 O O . GLY A 1 93 ? 3.060 6.222 -19.398 1.00 85.31 93 GLY A O 1
ATOM 733 N N . SER A 1 94 ? 2.739 8.323 -20.136 1.00 76.50 94 SER A N 1
ATOM 734 C CA . SER A 1 94 ? 3.684 8.249 -21.260 1.00 76.50 94 SER A CA 1
ATOM 735 C C . SER A 1 94 ? 5.011 8.977 -21.011 1.00 76.50 94 SER A C 1
ATOM 737 O O . SER A 1 94 ? 5.849 8.959 -21.901 1.00 76.50 94 SER A O 1
ATOM 739 N N . ASP A 1 95 ? 5.213 9.623 -19.852 1.00 80.56 95 ASP A N 1
ATOM 740 C CA . ASP A 1 95 ? 6.478 10.299 -19.508 1.00 80.56 95 ASP A CA 1
ATOM 741 C C . ASP A 1 95 ? 7.498 9.274 -18.981 1.00 80.56 95 ASP A C 1
ATOM 743 O O . ASP A 1 95 ? 7.306 8.743 -17.880 1.00 80.56 95 ASP A O 1
ATOM 747 N N . PRO A 1 96 ? 8.575 8.982 -19.735 1.00 77.69 96 PRO A N 1
ATOM 748 C CA . PRO A 1 96 ? 9.541 7.958 -19.352 1.00 77.69 96 PRO A CA 1
ATOM 749 C C . PRO A 1 96 ? 10.336 8.314 -18.091 1.00 77.69 96 PRO A C 1
ATOM 751 O O . PRO A 1 96 ? 10.677 7.416 -17.323 1.00 77.69 96 PRO A O 1
ATOM 754 N N . GLY A 1 97 ? 10.615 9.602 -17.854 1.00 77.69 97 GLY A N 1
ATOM 755 C CA . GLY A 1 97 ? 11.384 10.055 -16.694 1.00 77.69 97 GLY A CA 1
ATOM 756 C C . GLY A 1 97 ? 10.588 9.881 -15.407 1.00 77.69 97 GLY A C 1
ATOM 757 O O . GLY A 1 97 ? 11.047 9.228 -14.470 1.00 77.69 97 GLY A O 1
ATOM 758 N N . LEU A 1 98 ? 9.345 10.368 -15.401 1.00 80.81 98 LEU A N 1
ATOM 759 C CA . LEU A 1 98 ? 8.446 10.213 -14.257 1.00 80.81 98 LEU A CA 1
ATOM 760 C C . LEU A 1 98 ? 8.097 8.740 -14.001 1.00 80.81 98 LEU A C 1
ATOM 762 O O . LEU A 1 98 ? 8.008 8.311 -12.848 1.00 80.81 98 LEU A O 1
ATOM 766 N N . ARG A 1 99 ? 7.929 7.950 -15.071 1.00 85.81 99 ARG A N 1
ATOM 767 C CA . ARG A 1 99 ? 7.740 6.498 -14.974 1.00 85.81 99 ARG A CA 1
ATOM 768 C C . ARG A 1 99 ? 8.947 5.825 -14.321 1.00 85.81 99 ARG A C 1
ATOM 770 O O . ARG A 1 99 ? 8.742 4.993 -13.445 1.00 85.81 99 ARG A O 1
ATOM 777 N N . GLY A 1 100 ? 10.174 6.203 -14.685 1.00 84.12 100 GLY A N 1
ATOM 778 C CA . GLY A 1 100 ? 11.397 5.710 -14.045 1.00 84.12 100 GLY A CA 1
ATOM 779 C C . GLY A 1 100 ? 11.419 5.981 -12.538 1.00 84.12 100 GLY A C 1
ATOM 780 O O . GLY A 1 100 ? 11.539 5.045 -11.752 1.00 84.12 100 GLY A O 1
ATOM 781 N N . THR A 1 101 ? 11.199 7.232 -12.123 1.00 86.75 101 THR A N 1
ATOM 782 C CA . THR A 1 101 ? 11.174 7.619 -10.698 1.00 86.75 101 THR A CA 1
ATOM 783 C C . THR A 1 101 ? 10.079 6.900 -9.910 1.00 86.75 101 THR A C 1
ATOM 785 O O . THR A 1 101 ? 10.307 6.444 -8.791 1.00 86.75 101 THR A O 1
ATOM 788 N N . ALA A 1 102 ? 8.885 6.757 -10.488 1.00 89.12 102 ALA A N 1
ATOM 789 C CA . ALA A 1 102 ? 7.790 6.022 -9.862 1.00 89.12 102 ALA A CA 1
ATOM 790 C C . ALA A 1 102 ? 8.135 4.547 -9.626 1.00 89.12 102 ALA A C 1
ATOM 792 O O . ALA A 1 102 ? 7.778 3.979 -8.595 1.00 89.12 102 ALA A O 1
ATOM 793 N N . LEU A 1 103 ? 8.834 3.922 -10.572 1.00 88.50 103 LEU A N 1
ATOM 794 C CA . LEU A 1 103 ? 9.241 2.529 -10.451 1.00 88.50 103 LEU A CA 1
AT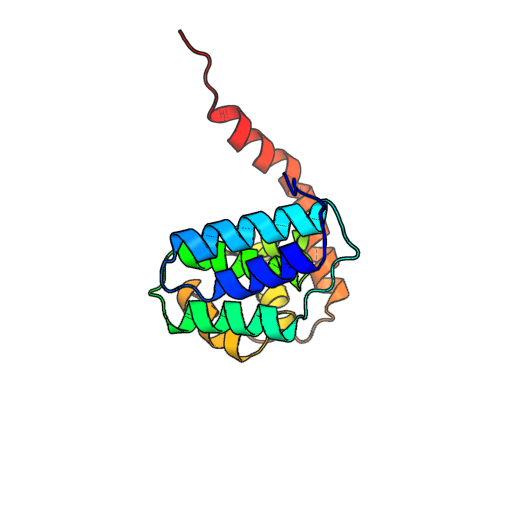OM 795 C C . LEU A 1 103 ? 10.344 2.326 -9.422 1.00 88.50 103 LEU A C 1
ATOM 797 O O . LEU A 1 103 ? 10.281 1.356 -8.674 1.00 88.50 103 LEU A O 1
ATOM 801 N N . GLU A 1 104 ? 11.302 3.245 -9.343 1.00 88.06 104 GLU A N 1
ATOM 802 C CA . GLU A 1 104 ? 12.315 3.243 -8.285 1.00 88.06 104 GLU A CA 1
ATOM 803 C C . GLU A 1 104 ? 11.680 3.402 -6.898 1.00 88.06 104 GLU A C 1
ATOM 805 O O . GLU A 1 104 ? 11.993 2.639 -5.983 1.00 88.06 104 GLU A O 1
ATOM 810 N N . TYR A 1 105 ? 10.736 4.340 -6.751 1.00 90.12 105 TYR A N 1
ATOM 811 C CA . TYR A 1 105 ? 9.998 4.523 -5.501 1.00 90.12 105 TYR A CA 1
ATOM 812 C C . TYR A 1 105 ? 9.288 3.230 -5.085 1.00 90.12 105 TYR A C 1
ATOM 814 O O . TYR A 1 105 ? 9.433 2.769 -3.954 1.00 90.12 105 TYR A O 1
ATOM 822 N N . LEU A 1 106 ? 8.545 2.622 -6.010 1.00 92.00 106 LEU A N 1
ATOM 823 C CA . LEU A 1 106 ? 7.829 1.373 -5.770 1.00 92.00 106 LEU A CA 1
ATOM 824 C C . LEU A 1 106 ? 8.783 0.195 -5.487 1.00 92.00 106 LEU A C 1
ATOM 826 O O . LEU A 1 106 ? 8.475 -0.614 -4.615 1.00 92.00 106 LEU A O 1
ATOM 830 N N . ASP A 1 107 ? 9.944 0.102 -6.143 1.00 90.12 107 ASP A N 1
ATOM 831 C CA . ASP A 1 107 ? 10.957 -0.918 -5.825 1.00 90.12 107 ASP A CA 1
ATOM 832 C C . ASP A 1 107 ? 11.481 -0.759 -4.388 1.00 90.12 107 ASP A C 1
ATOM 834 O O . ASP A 1 107 ? 11.677 -1.751 -3.685 1.00 90.12 107 ASP A O 1
ATOM 838 N N . ASN A 1 108 ? 11.621 0.478 -3.905 1.00 90.50 108 ASN A N 1
ATOM 839 C CA . ASN A 1 108 ? 12.069 0.763 -2.544 1.00 90.50 108 ASN A CA 1
ATOM 840 C C . ASN A 1 108 ? 11.009 0.428 -1.478 1.00 90.50 108 ASN A C 1
ATOM 842 O O . ASN A 1 108 ? 11.329 -0.195 -0.466 1.00 90.50 108 ASN A O 1
ATOM 846 N N . VAL A 1 109 ? 9.749 0.834 -1.689 1.00 91.94 109 VAL A N 1
ATOM 847 C CA . VAL A 1 109 ? 8.711 0.748 -0.642 1.00 91.94 109 VAL A CA 1
ATOM 848 C C . VAL A 1 109 ? 7.931 -0.563 -0.627 1.00 91.94 109 VAL A C 1
ATOM 850 O O . VAL A 1 109 ? 7.352 -0.912 0.403 1.00 91.94 109 VAL A O 1
ATOM 853 N N . LEU A 1 110 ? 7.865 -1.283 -1.750 1.00 93.25 110 LEU A N 1
ATOM 854 C CA . LEU A 1 110 ? 7.107 -2.528 -1.829 1.00 93.25 110 LEU A CA 1
ATOM 855 C C . LEU A 1 110 ? 7.941 -3.715 -1.320 1.00 93.25 110 LEU A C 1
ATOM 857 O O . LEU A 1 110 ? 9.082 -3.888 -1.745 1.00 93.25 110 LEU A O 1
ATOM 861 N N . PRO A 1 111 ? 7.376 -4.602 -0.482 1.00 93.56 111 PRO A N 1
ATOM 862 C CA . PRO A 1 111 ? 8.023 -5.860 -0.116 1.00 93.56 111 PRO A CA 1
ATOM 863 C C . PRO A 1 111 ? 8.320 -6.753 -1.331 1.00 93.56 111 PRO A C 1
ATOM 865 O O . PRO A 1 111 ? 7.557 -6.767 -2.298 1.00 93.56 111 PRO A O 1
ATOM 868 N N . GLY A 1 112 ? 9.385 -7.563 -1.251 1.00 90.69 112 GLY A N 1
ATOM 869 C CA . GLY A 1 112 ? 9.876 -8.403 -2.358 1.00 90.69 112 GLY A CA 1
ATOM 870 C C . GLY A 1 112 ? 8.801 -9.229 -3.064 1.00 90.69 112 GLY A C 1
ATOM 871 O O . GLY A 1 112 ? 8.634 -9.090 -4.271 1.00 90.69 112 GLY A O 1
ATOM 872 N N . ALA A 1 113 ? 8.001 -9.980 -2.304 1.00 91.31 113 ALA A N 1
ATOM 873 C CA . ALA A 1 113 ? 6.928 -10.810 -2.856 1.00 91.31 113 ALA A CA 1
ATOM 874 C C . ALA A 1 113 ? 5.852 -10.002 -3.611 1.00 91.31 113 ALA A C 1
ATOM 876 O O . ALA A 1 113 ? 5.269 -10.484 -4.577 1.00 91.31 113 ALA A O 1
ATOM 877 N N . ILE A 1 114 ? 5.584 -8.759 -3.192 1.00 94.31 114 ILE A N 1
ATOM 878 C CA . ILE A 1 114 ? 4.623 -7.887 -3.881 1.00 94.31 114 ILE A CA 1
ATOM 879 C C . ILE A 1 114 ? 5.239 -7.344 -5.173 1.00 94.31 114 ILE A C 1
ATOM 881 O O . ILE A 1 114 ? 4.556 -7.325 -6.194 1.00 94.31 114 ILE A O 1
ATOM 885 N N . ARG A 1 115 ? 6.522 -6.950 -5.155 1.00 91.00 115 ARG A N 1
ATOM 886 C CA . ARG A 1 115 ? 7.245 -6.489 -6.357 1.00 91.00 115 ARG A CA 1
ATOM 887 C C . ARG A 1 115 ? 7.260 -7.550 -7.449 1.00 91.00 115 ARG A C 1
ATOM 889 O O . ARG A 1 115 ? 6.928 -7.255 -8.592 1.00 91.00 115 ARG A O 1
ATOM 896 N N . GLU A 1 116 ? 7.597 -8.780 -7.075 1.00 89.06 116 GLU A N 1
ATOM 897 C CA . GLU A 1 116 ? 7.650 -9.925 -7.989 1.00 89.06 116 GLU A CA 1
ATOM 898 C C . GLU A 1 116 ? 6.291 -10.203 -8.641 1.00 89.06 116 GLU A C 1
ATOM 900 O O . GLU A 1 116 ? 6.231 -10.479 -9.837 1.00 89.06 116 GLU A O 1
ATOM 905 N N . GLY A 1 117 ? 5.196 -10.057 -7.889 1.00 90.06 117 GLY A N 1
ATOM 906 C CA . GLY A 1 117 ? 3.847 -10.239 -8.424 1.00 90.06 117 GLY A CA 1
ATOM 907 C C . GLY A 1 117 ? 3.343 -9.074 -9.283 1.00 90.06 117 GLY A C 1
ATOM 908 O O . GLY A 1 117 ? 2.642 -9.303 -10.266 1.00 90.06 117 GLY A O 1
ATOM 909 N N . ILE A 1 118 ? 3.675 -7.824 -8.935 1.00 90.94 118 ILE A N 1
ATOM 910 C CA . ILE A 1 118 ? 3.084 -6.637 -9.575 1.00 90.94 118 ILE A CA 1
ATOM 911 C C . ILE A 1 118 ? 3.858 -6.159 -10.815 1.00 90.94 118 ILE A C 1
ATOM 913 O O . ILE A 1 118 ? 3.235 -5.636 -11.737 1.00 90.94 118 ILE A O 1
ATOM 917 N N . TRP A 1 119 ? 5.180 -6.356 -10.901 1.00 89.25 119 TRP A N 1
ATOM 918 C CA . TRP A 1 119 ? 5.993 -5.917 -12.056 1.00 89.25 119 TRP A CA 1
ATOM 919 C C . TRP A 1 119 ? 5.516 -6.455 -13.407 1.00 89.25 119 TRP A C 1
ATOM 921 O O . TRP A 1 119 ? 5.301 -5.640 -14.314 1.00 89.25 119 TRP A O 1
ATOM 931 N N . PRO A 1 120 ? 5.220 -7.762 -13.550 1.00 86.44 120 PRO A N 1
ATOM 932 C CA . PRO A 1 120 ? 4.697 -8.293 -14.806 1.00 86.44 120 PRO A CA 1
ATOM 933 C C . PRO A 1 120 ? 3.363 -7.647 -15.208 1.00 86.44 120 PRO A C 1
ATOM 935 O O . PRO A 1 120 ? 3.077 -7.481 -16.390 1.00 86.44 120 PRO A O 1
ATOM 938 N N . TRP A 1 121 ? 2.546 -7.234 -14.234 1.00 86.44 121 TRP A N 1
ATOM 939 C CA . TRP A 1 121 ? 1.227 -6.644 -14.485 1.00 86.44 121 TRP A CA 1
ATOM 940 C C . TRP A 1 121 ? 1.311 -5.183 -14.922 1.00 86.44 121 TRP A C 1
ATOM 942 O O . TRP A 1 121 ? 0.381 -4.669 -15.541 1.00 86.44 121 TRP A O 1
ATOM 952 N N . LEU A 1 122 ? 2.422 -4.514 -14.613 1.00 81.69 122 LEU A N 1
ATOM 953 C CA . LEU A 1 122 ? 2.720 -3.165 -15.084 1.00 81.69 122 LEU A CA 1
ATOM 954 C C . LEU A 1 122 ? 3.417 -3.173 -16.458 1.00 81.69 122 LEU A C 1
ATOM 956 O O . LEU A 1 122 ? 3.670 -2.101 -17.009 1.00 81.69 122 LEU A O 1
ATOM 960 N N . GLY A 1 123 ? 3.691 -4.360 -17.021 1.00 72.38 123 GLY A N 1
ATOM 961 C CA . GLY A 1 123 ? 4.368 -4.533 -18.308 1.00 72.38 123 GLY A CA 1
ATOM 962 C C . GLY A 1 123 ? 5.826 -4.081 -18.256 1.00 72.38 123 GLY A C 1
ATOM 963 O O . GLY A 1 123 ? 6.272 -3.350 -19.140 1.00 72.38 123 GLY A O 1
ATOM 964 N N . ILE A 1 124 ? 6.522 -4.406 -17.161 1.00 67.38 124 ILE A N 1
ATOM 965 C CA . ILE A 1 124 ? 7.865 -3.909 -16.851 1.00 67.38 124 ILE A CA 1
ATOM 966 C C . ILE A 1 124 ? 8.762 -5.075 -16.446 1.00 67.38 124 ILE A C 1
ATOM 968 O O . ILE A 1 124 ? 8.466 -5.779 -15.480 1.00 67.38 124 ILE A O 1
ATOM 972 N N . ASP A 1 125 ? 9.890 -5.217 -17.141 1.00 58.88 125 ASP A N 1
ATOM 973 C CA . ASP A 1 125 ? 11.033 -5.978 -16.643 1.00 58.88 125 ASP A CA 1
ATOM 974 C C . ASP A 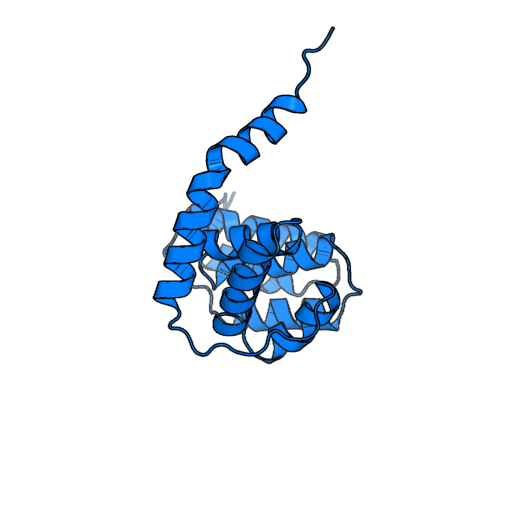1 125 ? 11.668 -5.183 -15.498 1.00 58.88 125 ASP A C 1
ATOM 976 O O . ASP A 1 125 ? 11.873 -3.974 -15.619 1.00 58.88 125 ASP A O 1
ATOM 980 N N . ARG A 1 126 ? 11.897 -5.840 -14.354 1.00 53.94 126 ARG A N 1
ATOM 981 C CA . ARG A 1 126 ? 12.285 -5.210 -13.081 1.00 53.94 126 ARG A CA 1
ATOM 982 C C . ARG A 1 126 ? 13.291 -4.054 -13.277 1.00 53.94 126 ARG A C 1
ATOM 984 O O . ARG A 1 126 ? 14.355 -4.297 -13.847 1.00 53.94 126 ARG A O 1
ATOM 991 N N . PRO A 1 127 ? 13.009 -2.833 -12.773 1.00 55.28 127 PRO A N 1
ATOM 992 C CA . PRO A 1 127 ? 13.953 -1.723 -12.858 1.00 55.28 127 PRO A CA 1
ATOM 993 C C . PRO A 1 127 ? 15.276 -2.112 -12.196 1.00 55.28 127 PRO A C 1
ATOM 995 O O . PRO A 1 127 ? 15.276 -2.697 -11.110 1.00 55.28 127 PRO A O 1
ATOM 998 N N . ALA A 1 128 ? 16.401 -1.791 -12.833 1.00 52.22 128 ALA A N 1
ATOM 999 C CA . ALA A 1 128 ? 17.708 -1.944 -12.208 1.00 52.22 128 ALA A CA 1
ATOM 1000 C C . ALA A 1 128 ? 17.771 -1.033 -10.969 1.00 52.22 128 ALA A C 1
ATOM 1002 O O . ALA A 1 128 ? 17.610 0.181 -11.085 1.00 52.22 128 ALA A O 1
ATOM 1003 N N . ALA A 1 129 ? 17.952 -1.617 -9.782 1.00 53.38 129 ALA A N 1
ATOM 1004 C CA . ALA A 1 129 ? 17.979 -0.876 -8.525 1.00 53.38 129 ALA A CA 1
ATOM 1005 C C . ALA A 1 129 ? 19.106 0.175 -8.545 1.00 53.38 129 ALA A C 1
ATOM 1007 O O . ALA A 1 129 ? 20.278 -0.172 -8.681 1.00 53.38 129 ALA A O 1
ATOM 1008 N N . SER A 1 130 ? 18.755 1.458 -8.407 1.00 55.78 130 SER A N 1
ATOM 1009 C CA . SER A 1 130 ? 19.693 2.587 -8.528 1.00 55.78 130 SER A CA 1
ATOM 1010 C C . SER A 1 130 ? 20.281 3.078 -7.196 1.00 55.78 130 SER A C 1
ATOM 1012 O O . SER A 1 130 ? 21.060 4.026 -7.184 1.00 55.78 130 SER A O 1
ATOM 1014 N N . GLY A 1 131 ? 19.947 2.443 -6.066 1.00 49.59 131 GLY A N 1
ATOM 1015 C CA . GLY A 1 131 ? 20.596 2.683 -4.768 1.00 49.59 131 GLY A CA 1
ATOM 1016 C C . GLY A 1 131 ? 20.365 4.058 -4.116 1.00 49.59 131 GLY A C 1
ATOM 1017 O O . GLY A 1 131 ? 20.995 4.330 -3.097 1.00 49.59 131 GLY A O 1
ATOM 1018 N N . ARG A 1 132 ? 19.491 4.929 -4.651 1.00 53.84 132 ARG A N 1
ATOM 1019 C CA . ARG A 1 132 ? 19.209 6.247 -4.036 1.00 53.84 132 ARG A CA 1
ATOM 1020 C C . ARG A 1 132 ? 18.379 6.132 -2.750 1.00 53.84 132 ARG A C 1
ATOM 1022 O O . ARG A 1 132 ? 17.633 5.169 -2.555 1.00 53.84 132 ARG A O 1
ATOM 1029 N N . ALA A 1 133 ? 18.488 7.141 -1.884 1.00 64.56 133 ALA A N 1
ATOM 1030 C CA . ALA A 1 133 ? 17.758 7.211 -0.621 1.00 64.56 133 ALA A CA 1
ATOM 1031 C C . ALA A 1 133 ? 16.250 7.464 -0.832 1.00 64.56 133 ALA A C 1
ATOM 1033 O O . ALA A 1 133 ? 15.840 8.218 -1.715 1.00 64.56 133 ALA A O 1
ATOM 1034 N N . ARG A 1 134 ? 15.415 6.840 0.011 1.00 57.28 134 ARG A N 1
ATOM 1035 C CA . ARG A 1 134 ? 13.940 6.870 -0.070 1.00 57.28 134 ARG A CA 1
ATOM 1036 C C . ARG A 1 134 ? 13.357 8.288 -0.053 1.00 57.28 134 ARG A C 1
ATOM 1038 O O . ARG A 1 134 ? 12.404 8.559 -0.785 1.00 57.28 134 ARG A O 1
ATOM 1045 N N . ASP A 1 135 ? 13.923 9.169 0.766 1.00 60.16 135 ASP A N 1
ATOM 1046 C CA . ASP A 1 135 ? 13.413 10.531 0.958 1.00 60.16 135 ASP A CA 1
ATOM 1047 C C . ASP A 1 135 ? 13.679 11.415 -0.268 1.00 60.16 135 ASP A C 1
ATOM 1049 O O . ASP A 1 135 ? 12.786 12.123 -0.726 1.00 60.16 135 ASP A O 1
ATOM 1053 N N . GLU A 1 136 ? 14.846 11.274 -0.902 1.00 71.12 136 GLU A N 1
ATOM 1054 C CA . GLU A 1 136 ? 15.185 11.995 -2.136 1.00 71.12 136 GLU A CA 1
ATOM 1055 C C . GLU A 1 136 ? 14.251 11.617 -3.294 1.00 71.12 136 GLU A C 1
ATOM 1057 O O . GLU A 1 136 ? 13.776 12.485 -4.032 1.00 71.12 136 GLU A O 1
ATOM 1062 N N . MET A 1 137 ? 13.944 10.321 -3.434 1.00 71.06 137 MET A N 1
ATOM 1063 C CA . MET A 1 137 ? 13.017 9.830 -4.457 1.00 71.06 137 MET A CA 1
ATOM 1064 C C . MET A 1 137 ? 11.592 10.339 -4.221 1.00 71.06 137 MET A C 1
ATOM 1066 O O . MET A 1 137 ? 10.922 10.761 -5.165 1.00 71.06 137 MET A O 1
ATOM 1070 N N . ARG A 1 138 ? 11.125 10.318 -2.963 1.00 72.94 138 ARG A N 1
ATOM 1071 C CA . ARG A 1 138 ? 9.822 10.871 -2.569 1.00 72.94 138 ARG A CA 1
ATOM 1072 C C . ARG A 1 138 ? 9.737 12.353 -2.930 1.00 72.94 138 ARG A C 1
ATOM 1074 O O . ARG A 1 138 ? 8.757 12.767 -3.550 1.00 72.94 138 ARG A O 1
ATOM 1081 N N . ASP A 1 139 ? 10.739 13.137 -2.555 1.00 74.69 139 ASP A N 1
ATOM 1082 C CA . ASP A 1 139 ? 10.734 14.582 -2.769 1.00 74.69 139 ASP A CA 1
ATOM 1083 C C . ASP A 1 139 ? 10.804 14.938 -4.252 1.00 74.69 139 ASP A C 1
ATOM 1085 O O . ASP A 1 139 ? 10.132 15.867 -4.698 1.00 74.69 139 ASP A O 1
ATOM 1089 N N . GLU A 1 140 ? 11.577 14.195 -5.046 1.00 76.50 140 GLU A N 1
ATOM 1090 C CA . GLU A 1 140 ? 11.587 14.348 -6.502 1.00 76.50 140 GLU A CA 1
ATOM 1091 C C . GLU A 1 140 ? 10.223 14.006 -7.118 1.00 76.50 140 GLU A C 1
ATOM 1093 O O . GLU A 1 140 ? 9.717 14.758 -7.955 1.00 76.50 140 GLU A O 1
ATOM 1098 N N . LEU A 1 141 ? 9.577 12.930 -6.653 1.00 74.06 141 LEU A N 1
ATOM 1099 C CA . LEU A 1 141 ? 8.248 12.531 -7.113 1.00 74.06 141 LEU A CA 1
ATOM 1100 C C . LEU A 1 141 ? 7.194 13.609 -6.809 1.00 74.06 141 LEU A C 1
ATOM 1102 O O . LEU A 1 141 ? 6.423 13.978 -7.698 1.00 74.06 141 LEU A O 1
ATOM 1106 N N . LEU A 1 142 ? 7.191 14.153 -5.586 1.00 75.06 142 LEU A N 1
ATOM 1107 C CA . LEU A 1 142 ? 6.283 15.227 -5.161 1.00 75.06 142 LEU A CA 1
ATOM 1108 C C . LEU A 1 142 ? 6.556 16.545 -5.909 1.00 75.06 142 LEU A C 1
ATOM 1110 O O . LEU A 1 142 ? 5.625 17.247 -6.322 1.00 75.06 142 LEU A O 1
ATOM 1114 N N . ARG A 1 143 ? 7.830 16.886 -6.147 1.00 75.44 143 ARG A N 1
ATOM 1115 C CA . ARG A 1 143 ? 8.214 18.068 -6.941 1.00 75.44 143 ARG A CA 1
ATOM 1116 C C . ARG A 1 143 ? 7.759 17.937 -8.395 1.00 75.44 143 ARG A C 1
ATOM 1118 O O . ARG A 1 143 ? 7.189 18.881 -8.953 1.00 7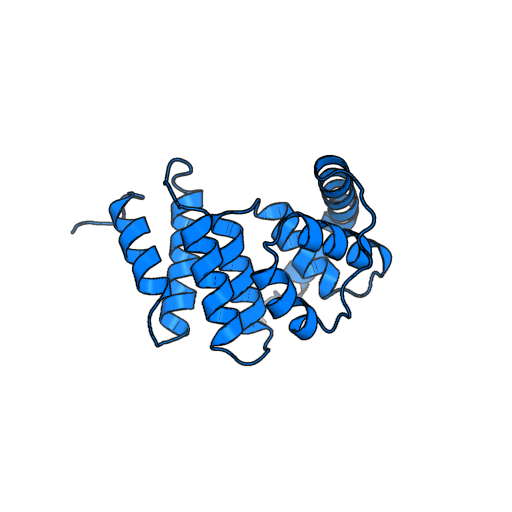5.44 143 ARG A O 1
ATOM 1125 N N . SER A 1 144 ? 7.943 16.764 -8.992 1.00 69.81 144 SER A N 1
ATOM 1126 C CA . SER A 1 144 ? 7.554 16.488 -10.376 1.00 69.81 144 SER A CA 1
ATOM 1127 C C . SER A 1 144 ? 6.032 16.413 -10.561 1.00 69.81 144 SER A C 1
ATOM 1129 O O . SER A 1 144 ? 5.508 16.959 -11.536 1.00 69.81 144 SER A O 1
ATOM 1131 N N . SER A 1 145 ? 5.280 15.866 -9.596 1.00 64.44 145 SER A N 1
ATOM 1132 C CA . SER A 1 145 ? 3.808 15.842 -9.645 1.00 64.44 145 SER A CA 1
ATOM 1133 C C . SER A 1 145 ? 3.175 17.228 -9.498 1.00 64.44 145 SER A C 1
ATOM 1135 O O . SER A 1 145 ? 2.161 17.520 -10.136 1.00 64.44 145 SER A O 1
ATOM 1137 N N . SER A 1 146 ? 3.782 18.114 -8.705 1.00 58.25 146 SER A N 1
ATOM 1138 C CA . SER A 1 146 ? 3.307 19.489 -8.482 1.00 58.25 146 SER A CA 1
ATOM 1139 C C . SER A 1 146 ? 3.329 20.334 -9.761 1.00 58.25 146 SER A C 1
ATOM 1141 O O . SER A 1 146 ? 2.445 21.163 -9.989 1.00 58.25 146 SER A O 1
ATOM 1143 N N . ARG A 1 147 ? 4.285 20.072 -10.664 1.00 56.03 147 ARG A N 1
ATOM 1144 C CA . ARG A 1 147 ? 4.333 20.692 -12.001 1.00 56.03 147 ARG A CA 1
ATOM 1145 C C . ARG A 1 147 ? 3.135 20.293 -12.875 1.00 56.03 147 ARG A C 1
ATOM 1147 O O . ARG A 1 147 ? 2.771 21.040 -13.781 1.00 56.03 147 ARG A O 1
ATOM 1154 N N . TRP A 1 148 ? 2.501 19.156 -12.582 1.00 48.88 148 TRP A N 1
ATOM 1155 C CA . TRP A 1 148 ? 1.414 18.551 -13.359 1.00 48.88 148 TRP A CA 1
ATOM 1156 C C . TRP A 1 148 ? 0.025 18.683 -12.716 1.00 48.88 148 TRP A C 1
ATOM 1158 O O . TRP A 1 148 ? -0.983 18.457 -13.392 1.00 48.88 148 TRP A O 1
ATOM 1168 N N . GLY A 1 149 ? -0.068 19.101 -11.446 1.00 50.88 149 GLY A N 1
ATOM 1169 C CA . GLY A 1 149 ? -1.339 19.332 -10.740 1.00 50.88 149 GLY A CA 1
ATOM 1170 C C . GLY A 1 149 ? -2.294 20.296 -11.465 1.00 50.88 149 GLY A C 1
ATOM 1171 O O . GLY A 1 149 ? -3.510 20.190 -11.322 1.00 50.88 149 GLY A O 1
ATOM 1172 N N . ARG A 1 150 ? -1.767 21.163 -12.343 1.00 52.19 150 ARG A N 1
ATOM 1173 C CA . ARG A 1 150 ? -2.551 22.071 -13.203 1.00 52.19 150 ARG A CA 1
ATOM 1174 C C . ARG A 1 150 ? -3.168 21.401 -14.444 1.00 52.19 150 ARG A C 1
ATOM 1176 O O . ARG A 1 150 ? -4.096 21.956 -15.030 1.00 52.19 150 ARG A O 1
ATOM 1183 N N . SER A 1 151 ? -2.691 20.217 -14.832 1.00 44.62 151 SER A N 1
ATOM 1184 C CA . SER A 1 151 ? -3.122 19.476 -16.031 1.00 44.62 151 SER A CA 1
ATOM 1185 C C . SER A 1 151 ? -4.136 18.375 -15.699 1.00 44.62 151 SER A C 1
ATOM 1187 O O . SER A 1 151 ? -5.079 18.147 -16.455 1.00 44.62 151 SER A O 1
ATOM 1189 N N . ALA A 1 152 ? -3.986 17.718 -14.541 1.00 48.97 152 ALA A N 1
ATOM 1190 C CA . ALA A 1 152 ? -4.887 16.649 -14.096 1.00 48.97 152 ALA A CA 1
ATOM 1191 C C . ALA A 1 152 ? -6.269 17.160 -13.637 1.00 48.97 152 ALA A C 1
ATOM 1193 O O . ALA A 1 152 ? -7.243 16.410 -13.714 1.00 48.97 152 ALA A O 1
ATOM 1194 N N . SER A 1 153 ? -6.380 18.427 -13.207 1.00 46.88 153 SER A N 1
ATOM 1195 C CA . SER A 1 153 ? -7.680 19.052 -12.902 1.00 46.88 153 SER A CA 1
ATOM 1196 C C . SER A 1 153 ? -8.495 19.318 -14.176 1.00 46.88 153 SER A C 1
ATOM 1198 O O . SER A 1 153 ? -9.669 18.969 -14.231 1.00 46.88 153 SER A O 1
ATOM 1200 N N . ARG A 1 154 ? -7.851 19.773 -15.266 1.00 44.19 154 ARG A N 1
ATOM 1201 C CA . ARG A 1 154 ? -8.537 20.089 -16.538 1.00 44.19 154 ARG A CA 1
ATOM 1202 C C . ARG A 1 154 ? -9.219 18.887 -17.197 1.00 44.19 154 ARG A C 1
ATOM 1204 O O . ARG A 1 154 ? -10.203 19.064 -17.904 1.00 44.19 154 ARG A O 1
ATOM 1211 N N . ARG A 1 155 ? -8.730 17.659 -16.973 1.00 41.00 155 ARG A N 1
ATOM 1212 C CA . ARG A 1 155 ? -9.369 16.439 -17.507 1.00 41.00 155 ARG A CA 1
ATOM 1213 C C . ARG A 1 155 ? -10.603 15.987 -16.718 1.00 41.00 155 ARG A C 1
ATOM 1215 O O . ARG A 1 155 ? -11.402 15.247 -17.280 1.00 41.00 155 ARG A O 1
ATOM 1222 N N . ARG A 1 156 ? -10.776 16.412 -15.458 1.00 42.06 156 ARG A N 1
ATOM 1223 C CA . ARG A 1 156 ? -12.016 16.160 -14.699 1.00 42.06 156 ARG A CA 1
ATOM 1224 C C . ARG A 1 156 ? -13.113 17.166 -15.048 1.00 42.06 156 ARG A C 1
ATOM 1226 O O . ARG A 1 156 ? -14.264 16.762 -15.143 1.00 42.06 156 ARG A O 1
ATOM 1233 N N . ASP A 1 157 ? -12.742 18.408 -15.347 1.00 38.25 157 ASP A N 1
ATOM 1234 C CA . ASP A 1 157 ? -13.704 19.458 -15.713 1.00 38.25 157 ASP A CA 1
ATOM 1235 C C . ASP A 1 157 ? -14.194 19.347 -17.173 1.00 38.25 157 ASP A C 1
ATOM 1237 O O . ASP A 1 157 ? -15.271 19.827 -17.503 1.00 38.25 157 ASP A O 1
ATOM 1241 N N . ALA A 1 158 ? -13.456 18.655 -18.051 1.00 42.12 158 ALA A N 1
ATOM 1242 C CA . ALA A 1 158 ? -13.821 18.488 -19.466 1.00 42.12 158 ALA A CA 1
ATOM 1243 C C . ALA A 1 158 ? -14.832 17.353 -19.759 1.00 42.12 158 ALA A C 1
ATOM 1245 O O . ALA A 1 158 ? -15.277 17.223 -20.895 1.00 42.12 158 ALA A O 1
ATOM 1246 N N . VAL A 1 159 ? -15.190 16.524 -18.768 1.00 42.59 159 VAL A N 1
ATOM 1247 C CA . VAL A 1 159 ? -16.185 15.431 -18.909 1.00 42.59 159 VAL A CA 1
ATOM 1248 C C . VAL A 1 159 ? -17.580 15.825 -18.396 1.00 42.59 159 VAL A C 1
ATOM 1250 O O . VAL A 1 159 ? -18.545 15.101 -18.623 1.00 42.59 159 VAL A O 1
ATOM 1253 N N . ALA A 1 160 ? -17.724 16.999 -17.779 1.00 46.16 160 ALA A N 1
ATOM 1254 C CA . ALA A 1 160 ? -19.017 17.578 -17.424 1.00 46.16 160 ALA A CA 1
ATOM 1255 C C . ALA A 1 160 ? -19.404 18.665 -18.444 1.00 46.16 160 ALA A C 1
ATOM 1257 O O . ALA A 1 160 ? -19.336 19.858 -18.160 1.00 46.16 160 ALA A O 1
ATOM 1258 N N . GLY A 1 161 ? -19.769 18.251 -19.661 1.00 39.00 161 GLY A N 1
ATOM 1259 C CA . GLY A 1 161 ? -20.460 19.137 -20.603 1.00 39.00 161 GLY A CA 1
ATOM 1260 C C . GLY A 1 161 ? -21.863 19.482 -20.076 1.00 39.00 161 GLY A C 1
ATOM 1261 O O . GLY A 1 161 ? -22.486 18.626 -19.441 1.00 39.00 161 GLY A O 1
ATOM 1262 N N . PRO A 1 162 ? -22.361 20.714 -20.283 1.00 41.81 162 PRO A N 1
ATOM 1263 C CA . PRO A 1 162 ? -23.640 21.141 -19.723 1.00 41.81 162 PRO A CA 1
ATOM 1264 C C . PRO A 1 162 ? -24.809 20.367 -20.358 1.00 41.81 162 PRO A C 1
ATOM 1266 O O . PRO A 1 162 ? -24.771 20.106 -21.564 1.00 41.81 162 PRO A O 1
ATOM 1269 N N . PRO A 1 163 ? -25.853 20.004 -19.586 1.00 44.56 163 PRO A N 1
ATOM 1270 C CA . PRO A 1 163 ? -27.058 19.414 -20.154 1.00 44.56 163 PRO A CA 1
ATOM 1271 C C . PRO A 1 163 ? -27.783 20.453 -21.022 1.00 44.56 163 PRO A C 1
ATOM 1273 O O . PRO A 1 163 ? -27.964 21.596 -20.598 1.00 44.56 163 PRO A O 1
ATOM 1276 N N . SER A 1 164 ? -28.148 20.046 -22.241 1.00 62.78 164 SER A N 1
ATOM 1277 C CA . SER A 1 164 ? -29.139 20.739 -23.078 1.00 62.78 164 SER A CA 1
ATOM 1278 C C . SER A 1 164 ? -30.551 20.364 -22.652 1.00 62.78 164 SER A C 1
ATOM 1280 O O . SER A 1 164 ? -30.727 19.205 -22.210 1.00 62.78 164 SER A O 1
#

Solvent-accessible surface area (backbone atoms only — not comparable to full-atom values): 9667 Å² total; per-residue (Å²): 135,92,75,83,67,77,40,62,71,58,48,54,54,31,60,55,37,51,69,48,92,50,63,70,52,22,51,50,24,41,56,49,45,52,56,36,42,74,75,28,78,82,58,86,63,60,48,68,61,41,51,50,48,36,39,49,52,54,72,76,50,75,85,44,73,70,54,53,52,45,37,54,54,38,43,40,67,62,44,69,46,65,68,51,53,52,24,56,52,26,59,76,48,86,53,66,67,55,23,49,53,25,50,54,46,48,64,70,74,42,57,68,73,46,46,69,56,46,33,68,67,68,74,42,80,79,77,81,85,80,84,73,59,73,66,62,50,50,52,51,51,55,56,58,48,61,76,41,58,77,56,64,53,56,65,63,62,69,73,66,70,82,87,129

Sequence (164 aa):
MLAAAPSQRAADGLMLALRDERFDLRYRAAQALVRLRQRNASLQLDPAAVFAVARQELERARPSSRIVDHVFTVLSLALEREPLEISLRAVRGSDPGLRGTALEYLDNVLPGAIREGIWPWLGIDRPAASGRARDEMRDELLRSSSRWGRSASRRRDAVAGPPS

Nearest PDB structures (foldseek):
  6ylg-assembly1_K  TM=3.955E-01  e=5.895E-01  Saccharomyces cerevisiae
  6ylh-assembly1_K  TM=4.348E-01  e=1.172E+00  Saccharomyces cerevisiae

Mean predicted aligned error: 10.1 Å

Foldseek 3Di:
DPPDDLDLVLLVVLLVQLPDPDPVSVQVSLVVNVVSCVVPVPHDDDLVSLLVSLLVLLVPDDQDPVSVVSSLSSNVSNDPNPLSVLLVVQLVDDDPVLVLLSLLLCVVPRDPSNCVSCQVSSVHDRPDNPPDDNVVSSVVSVVVVVVCPVPVVVVVVVVCDDDD

pLDDT: mean 81.36, std 17.95, range [37.12, 97.44]